Protein 2R1J (pdb70)

Secondary structure (DSSP, 8-state):
---HHHHHHHHHHHHT--HHHHHHHHTS-HHHHHHHHTTSS--BHHHHHHHHHHTTS-HHHHHH--/---HHHHHHHHHHHHT--HHHHHHHHTS-HHHHHHHHTTSS--BHHHHHHHHHHTTS-HHHHHH--

Solvent-accessible surface area: 7713 Å² total; per-residue (Å²): 182,99,99,15,1,86,11,0,90,57,57,21,124,165,55,180,49,176,43,40,32,0,0,176,111,13,63,34,63,69,80,17,0,24,47,13,9,121,53,102,64,107,3,75,2,106,29,0,9,30,0,3,118,10,0,122,33,52,16,58,66,0,26,154,19,192,181,102,97,14,2,92,12,0,90,55,66,17,121,159,55,182,46,191,43,62,40,0,0,177,110,13,66,34,64,70,79,18,0,22,51,13,9,128,51,108,63,106,2,74,2,88,30,0,8,30,0,3,124,10,1,131,32,52,20,36,60,0,36,140,11,146

Nearest PDB structures (foldseek):
  3jxc-assembly1_L  TM=1.014E+00  e=2.465E-10  Lederbergvirus P22
  1adr-assembly1_A  TM=9.366E-01  e=6.833E-08  Lederbergvirus P22
  1y7y-assembly1_A  TM=9.148E-01  e=1.573E-03  Aeromonas hydrophila
  6jq1-assembly1_A  TM=8.713E-01  e=2.220E-03  Deinococcus geothermalis DSM 11300
  6rnz-assembly2_B  TM=8.745E-01  e=2.351E-03  Deinococcus deserti

Radius of gyration: 15.41 Å; Cα contacts (8 Å, |Δi|>4): 183; chains: 2; bounding box: 34×47×27 Å

Sequence (132 aa):
TQLMGERIRARRKKLKIRQAALGKMVGVSNVAISQWERSETEPNGENLLALSKALQCSPDYLLKGDTQLMGERIRARRKKLKIRQAALGKMVGVSNVAISQWERSETEPNGENLLALSKALQCSPDYLLKGD

B-factor: mean 31.05, std 11.1, range [13.57, 69.58]

Foldseek 3Di:
DDALLCVLVVLCVVVPDQLQVLCVQQVHHSVVNVCCNVVVDNDDDSSLCSSCVSSVHDSCCSHPND/DDALLCVLVVLVVVVPDQLQVLCVQQVHHSVVNVCSNVVVDPDDDSSLCSSCVSSVHDSVCSHPND

Structure (mmCIF, N/CA/C/O backbone):
data_2R1J
#
_entry.id   2R1J
#
_cell.length_a   64.105
_cell.length_b   64.105
_cell.length_c   101.685
_cell.angle_alpha   90.000
_cell.angle_beta   90.000
_cell.angle_gamma   90.000
#
_symmetry.space_group_name_H-M   'P 43'
#
loop_
_entity.id
_entity.type
_entity.pdbx_description
1 polymer "5'-D(*DCP*DAP*DTP*DTP*DTP*DAP*DAP*DGP*DAP*DTP*DAP*DTP*DCP*DTP*DTP*DAP*DAP*DAP*DTP*DA)-3'"
2 polymer "5'-D(*DTP*DAP*DTP*DTP*DTP*DAP*DAP*DGP*DAP*DTP*DAP*DTP*DCP*DTP*DTP*DAP*DAP*DAP*DTP*DG)-3'"
3 polymer 'Repressor protein C2'
4 water water
#
loop_
_atom_site.group_PDB
_atom_site.id
_atom_site.type_symbol
_atom_site.label_atom_id
_atom_site.label_alt_id
_atom_site.label_comp_id
_atom_site.label_asym_id
_atom_site.label_entity_id
_atom_site.label_seq_id
_atom_site.pdbx_PDB_ins_code
_atom_site.Cartn_x
_atom_site.Cartn_y
_atom_site.Cartn_z
_atom_site.occupancy
_atom_site.B_iso_or_equiv
_atom_site.auth_seq_id
_atom_site.auth_comp_id
_atom_site.auth_asym_id
_atom_site.auth_atom_id
_atom_site.pdbx_PDB_model_num
ATOM 815 N N . THR C 3 3 ? -6.063 22.771 50.965 0.50 46.93 3 THR L N 1
ATOM 816 C CA . THR C 3 3 ? -5.932 22.789 52.451 0.50 46.55 3 THR L CA 1
ATOM 817 C C . THR C 3 3 ? -4.666 23.550 52.825 0.50 45.65 3 THR L C 1
ATOM 818 O O . THR C 3 3 ? -3.849 23.865 51.962 0.50 45.61 3 THR L O 1
ATOM 822 N N . GLN C 3 4 ? -4.509 23.840 54.111 1.00 44.66 4 GLN L N 1
ATOM 823 C CA . GLN C 3 4 ? -3.335 24.562 54.593 1.00 42.99 4 GLN L CA 1
ATOM 824 C C . GLN C 3 4 ? -2.077 23.680 54.562 1.00 41.02 4 GLN L C 1
ATOM 825 O O . GLN C 3 4 ? -2.081 22.566 55.075 1.00 40.54 4 GLN L O 1
ATOM 831 N N . LEU C 3 5 ? -1.010 24.201 53.964 1.00 38.60 5 LEU L N 1
ATOM 832 C CA . LEU C 3 5 ? 0.272 23.490 53.847 1.00 36.07 5 LEU L CA 1
ATOM 833 C C . LEU C 3 5 ? 1.135 23.622 55.095 1.00 34.58 5 LEU L C 1
ATOM 834 O O . LEU C 3 5 ? 1.000 24.591 55.849 1.00 33.73 5 LEU L O 1
ATOM 839 N N . MET C 3 6 ? 2.041 22.668 55.315 1.00 31.15 6 MET L N 1
ATOM 840 C CA . MET C 3 6 ? 2.917 22.741 56.482 1.00 30.46 6 MET L CA 1
ATOM 841 C C . MET C 3 6 ? 3.702 24.051 56.466 1.00 29.58 6 MET L C 1
ATOM 842 O O . MET C 3 6 ? 3.868 24.683 57.505 1.00 29.76 6 MET L O 1
ATOM 847 N N . GLY C 3 7 ? 4.181 24.452 55.290 1.00 28.39 7 GLY L N 1
ATOM 848 C CA . GLY C 3 7 ? 4.969 25.670 55.167 1.00 28.79 7 GLY L CA 1
ATOM 849 C C . GLY C 3 7 ? 4.271 26.897 55.732 1.00 30.79 7 GLY L C 1
ATOM 850 O O . GLY C 3 7 ? 4.918 27.798 56.279 1.00 28.31 7 GLY L O 1
ATOM 851 N N . GLU C 3 8 ? 2.946 26.922 55.594 1.00 31.40 8 GLU L N 1
ATOM 852 C CA . GLU C 3 8 ? 2.148 28.039 56.089 1.00 32.91 8 GLU L CA 1
ATOM 853 C C . GLU C 3 8 ? 2.124 28.030 57.608 1.00 31.79 8 GLU L C 1
ATOM 854 O O . GLU C 3 8 ? 2.171 29.093 58.243 1.00 32.56 8 GLU L O 1
ATOM 860 N N . ARG C 3 9 ? 2.051 26.840 58.198 1.00 30.63 9 ARG L N 1
ATOM 861 C CA . ARG C 3 9 ? 2.052 26.719 59.646 1.00 30.56 9 ARG L CA 1
ATOM 862 C C . ARG C 3 9 ? 3.418 27.087 60.209 1.00 31.42 9 ARG L C 1
ATOM 863 O O . ARG C 3 9 ? 3.530 27.615 61.317 1.00 32.20 9 ARG L O 1
ATOM 871 N N . ILE C 3 10 ? 4.461 26.809 59.437 1.00 29.59 10 ILE L N 1
ATOM 872 C CA . ILE C 3 10 ? 5.810 27.139 59.860 1.00 28.68 10 ILE L CA 1
ATOM 873 C C . ILE C 3 10 ? 5.987 28.655 59.894 1.00 29.38 10 ILE L C 1
ATOM 874 O O . ILE C 3 10 ? 6.464 29.201 60.901 1.00 29.55 10 ILE L O 1
ATOM 879 N N . ARG C 3 11 ? 5.593 29.330 58.816 1.00 28.08 11 ARG L N 1
ATOM 880 C CA . ARG C 3 11 ? 5.758 30.778 58.753 1.00 30.03 11 ARG L CA 1
ATOM 881 C C . ARG C 3 11 ? 4.909 31.454 59.815 1.00 31.47 11 ARG L C 1
ATOM 882 O O . ARG C 3 11 ? 5.407 32.310 60.533 1.00 30.97 11 ARG L O 1
ATOM 890 N N . ALA C 3 12 ? 3.644 31.064 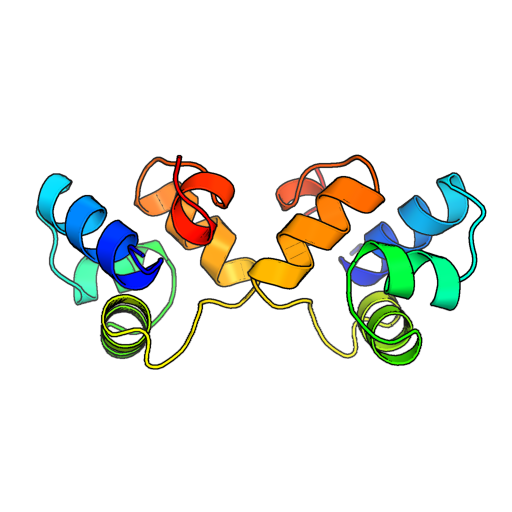59.943 1.00 31.87 12 ALA L N 1
ATOM 891 C CA . ALA C 3 12 ? 2.807 31.712 60.952 1.00 33.38 12 ALA L CA 1
ATOM 892 C C . ALA C 3 12 ? 3.403 31.563 62.346 1.00 34.10 12 ALA L C 1
ATOM 893 O O . ALA C 3 12 ? 3.405 32.505 63.144 1.00 33.66 12 ALA L O 1
ATOM 895 N N . ARG C 3 13 ? 3.929 30.382 62.642 1.00 34.21 13 ARG L N 1
ATOM 896 C CA . ARG C 3 13 ? 4.513 30.124 63.947 1.00 35.75 13 ARG L CA 1
ATOM 897 C C . ARG C 3 13 ? 5.765 30.970 64.169 1.00 34.83 13 ARG L C 1
ATOM 898 O O . ARG C 3 13 ? 6.012 31.463 65.279 1.00 34.30 13 ARG L O 1
ATOM 906 N N . ARG C 3 14 ? 6.560 31.147 63.115 1.00 32.91 14 ARG L N 1
ATOM 907 C CA . ARG C 3 14 ? 7.769 31.954 63.206 1.00 33.31 14 ARG L CA 1
ATOM 908 C C . ARG C 3 14 ? 7.394 33.426 63.467 1.00 33.65 14 ARG L C 1
ATOM 909 O O . ARG C 3 14 ? 8.015 34.081 64.304 1.00 33.14 14 ARG L O 1
ATOM 917 N N . LYS C 3 15 ? 6.401 33.931 62.735 1.00 33.13 15 LYS L N 1
ATOM 918 C CA . LYS C 3 15 ? 5.929 35.312 62.895 1.00 35.47 15 LYS L CA 1
ATOM 919 C C . LYS C 3 15 ? 5.507 35.545 64.350 1.00 36.47 15 LYS L C 1
ATOM 920 O O . LYS C 3 15 ? 5.743 36.611 64.905 1.00 35.16 15 LYS L O 1
ATOM 926 N N . LYS C 3 16 ? 4.879 34.547 64.955 1.00 37.43 16 LYS L N 1
ATOM 927 C CA . LYS C 3 16 ? 4.435 34.645 66.345 1.00 39.67 16 LYS L CA 1
ATOM 928 C C . LYS C 3 16 ? 5.617 34.865 67.295 1.00 40.57 16 LYS L C 1
ATOM 929 O O . LYS C 3 16 ? 5.534 35.672 68.231 1.00 39.19 16 LYS L O 1
ATOM 935 N N . LEU C 3 17 ? 6.717 34.151 67.058 1.00 40.49 17 LEU L N 1
ATOM 936 C CA . LEU C 3 17 ? 7.918 34.271 67.887 1.00 40.56 17 LEU L CA 1
ATOM 937 C C . LEU C 3 17 ? 8.716 35.532 67.577 1.00 39.23 17 LEU L C 1
ATOM 938 O O . LEU C 3 17 ? 9.671 35.864 68.286 1.00 39.85 17 LEU L O 1
ATOM 943 N N . LYS C 3 18 ? 8.319 36.231 66.519 1.00 38.00 18 LYS L N 1
ATOM 944 C CA . LYS C 3 18 ? 8.990 37.449 66.083 1.00 36.62 18 LYS L CA 1
ATOM 945 C C . LYS C 3 18 ? 10.477 37.269 65.863 1.00 37.34 18 LYS L C 1
ATOM 946 O O . LYS C 3 18 ? 11.299 37.902 66.523 1.00 38.51 18 LYS L O 1
ATOM 952 N N . ILE C 3 19 ? 10.833 36.399 64.929 1.00 37.06 19 ILE L N 1
ATOM 953 C CA . ILE C 3 19 ? 12.244 36.197 64.625 1.00 36.45 19 ILE L CA 1
ATOM 954 C C . ILE C 3 19 ? 12.401 36.063 63.118 1.00 35.15 19 ILE L C 1
ATOM 955 O O . ILE C 3 19 ? 11.471 35.647 62.429 1.00 35.62 19 ILE L O 1
ATOM 960 N N . ARG C 3 20 ? 13.567 36.449 62.611 1.00 34.71 20 ARG L N 1
ATOM 961 C CA . ARG C 3 20 ? 13.834 36.394 61.179 1.00 33.11 20 ARG L CA 1
ATOM 962 C C . ARG C 3 20 ? 14.091 34.931 60.775 1.00 31.00 20 ARG L C 1
ATOM 963 O O . ARG C 3 20 ? 14.268 34.069 61.638 1.00 30.08 20 ARG L O 1
ATOM 971 N N . GLN C 3 21 ? 14.080 34.659 59.473 1.00 29.93 21 GLN L N 1
ATOM 972 C CA . GLN C 3 21 ? 14.322 33.294 58.992 1.00 28.74 21 GLN L CA 1
ATOM 973 C C . GLN C 3 21 ? 15.719 32.847 59.397 1.00 28.62 21 GLN L C 1
ATOM 974 O O . GLN C 3 21 ? 15.933 31.688 59.789 1.00 27.47 21 GLN L O 1
ATOM 980 N N . ALA C 3 22 ? 16.673 33.763 59.293 1.00 28.17 22 ALA L N 1
ATOM 981 C CA . ALA C 3 22 ? 18.044 33.450 59.664 1.00 28.40 22 ALA L CA 1
ATOM 982 C C . ALA C 3 22 ? 18.138 33.066 61.141 1.00 29.42 22 ALA L C 1
ATOM 983 O O . ALA C 3 22 ? 18.929 32.186 61.519 1.00 29.45 22 ALA L O 1
ATOM 985 N N . ALA C 3 23 ? 17.340 33.710 61.990 1.00 27.98 23 ALA L N 1
ATOM 986 C CA . ALA C 3 23 ? 17.385 33.398 63.412 1.00 28.21 23 ALA L CA 1
ATOM 987 C C . ALA C 3 23 ? 16.798 32.018 63.675 1.00 28.03 23 ALA L C 1
ATOM 988 O O . ALA C 3 23 ? 17.310 31.269 64.510 1.00 28.50 23 ALA L O 1
ATOM 990 N N . LEU C 3 24 ? 15.714 31.683 62.985 1.00 26.80 24 LEU L N 1
ATOM 991 C CA . LEU C 3 24 ? 15.127 30.353 63.170 1.00 27.61 24 LEU L CA 1
ATOM 992 C C . LEU C 3 24 ? 16.131 29.306 62.639 1.00 27.13 24 LEU L C 1
ATOM 993 O O . LEU C 3 24 ? 16.336 28.260 63.254 1.00 27.01 24 LEU L O 1
ATOM 998 N N . GLY C 3 25 ? 16.760 29.606 61.509 1.00 27.68 25 GLY L N 1
ATOM 999 C CA . GLY C 3 25 ? 17.739 28.679 60.949 1.00 28.58 25 GLY L CA 1
ATOM 1000 C C . GLY C 3 25 ? 18.848 28.368 61.947 1.00 28.29 25 GLY L C 1
ATOM 1001 O O . GLY C 3 25 ? 19.253 27.207 62.122 1.00 27.72 25 GLY L O 1
ATOM 1002 N N . LYS C 3 26 ? 19.330 29.402 62.633 1.00 28.89 26 LYS L N 1
ATOM 1003 C CA . LYS C 3 26 ? 20.388 29.221 63.622 1.00 30.73 26 LYS L CA 1
ATOM 1004 C C . LYS C 3 26 ? 19.923 28.302 64.747 1.00 30.49 26 LYS L C 1
ATOM 1005 O O . LYS C 3 26 ? 20.679 27.458 65.237 1.00 31.28 26 LYS L O 1
ATOM 1011 N N . MET C 3 27 ? 18.672 28.468 65.161 1.00 29.61 27 MET L N 1
ATOM 1012 C CA . MET C 3 27 ? 18.090 27.649 66.214 1.00 31.05 27 MET L CA 1
ATOM 1013 C C . MET C 3 27 ? 17.958 26.172 65.809 1.00 30.47 27 MET L C 1
ATOM 1014 O O . MET C 3 27 ? 18.171 25.276 66.625 1.00 32.37 27 MET L O 1
ATOM 1019 N N . VAL C 3 28 ? 17.593 25.938 64.548 1.00 29.77 28 VAL L N 1
ATOM 1020 C CA . VAL C 3 28 ? 17.397 24.581 64.000 1.00 27.95 28 VAL L CA 1
ATOM 1021 C C . VAL C 3 28 ? 18.686 23.932 63.505 1.00 28.42 28 VAL L C 1
ATOM 1022 O O . VAL C 3 28 ? 18.825 22.706 63.557 1.00 29.11 28 VAL L O 1
ATOM 1026 N N . GLY C 3 29 ? 19.616 24.741 63.027 1.00 27.19 29 GLY L N 1
ATOM 1027 C CA . GLY C 3 29 ? 20.863 24.204 62.513 1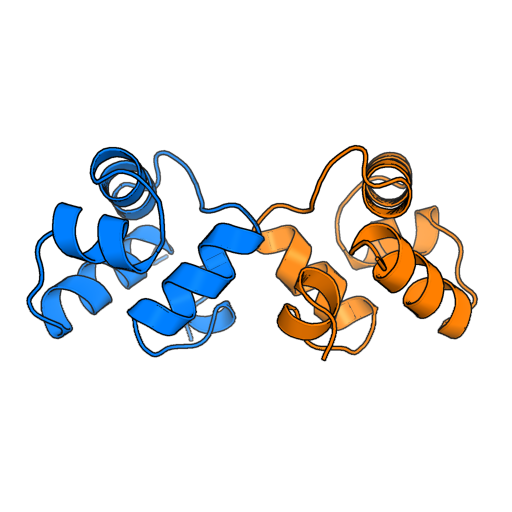.00 27.10 29 GLY L CA 1
ATOM 1028 C C . GLY C 3 29 ? 20.887 24.116 60.994 1.00 27.08 29 GLY L C 1
ATOM 1029 O O . GLY C 3 29 ? 21.547 23.240 60.430 1.00 28.38 29 GLY L O 1
ATOM 1030 N N . VAL C 3 30 ? 20.146 25.005 60.331 1.00 25.19 30 VAL L N 1
ATOM 1031 C CA . VAL C 3 30 ? 20.123 25.059 58.872 1.00 23.68 30 VAL L CA 1
ATOM 1032 C C . VAL C 3 30 ? 20.247 26.503 58.441 1.00 24.55 30 VAL L C 1
ATOM 1033 O O . VAL C 3 30 ? 20.221 27.403 59.276 1.00 26.03 30 VAL L O 1
ATOM 1037 N N . SER C 3 31 ? 20.371 26.716 57.138 1.00 22.65 31 SER L N 1
ATOM 1038 C CA . SER C 3 31 ? 20.492 28.061 56.601 1.00 23.61 31 SER L CA 1
ATOM 1039 C C . SER C 3 31 ? 19.146 28.763 56.562 1.00 24.49 31 SER L C 1
ATOM 1040 O O . SER C 3 31 ? 18.090 28.149 56.670 1.00 24.33 31 SER L O 1
ATOM 1043 N N . ASN C 3 32 ? 19.196 30.082 56.396 1.00 25.04 32 ASN L N 1
ATOM 1044 C CA . ASN C 3 32 ? 17.970 30.841 56.294 1.00 26.11 32 ASN L CA 1
ATOM 1045 C C . ASN C 3 32 ? 17.268 30.405 55.003 1.00 25.29 32 ASN L C 1
ATOM 1046 O O . ASN C 3 32 ? 16.044 30.405 54.918 1.00 25.56 32 ASN L O 1
ATOM 1051 N N . VAL C 3 33 ? 18.038 30.036 53.982 1.00 24.73 33 VAL L N 1
ATOM 1052 C CA . VAL C 3 33 ? 17.422 29.596 52.734 1.00 24.46 33 VAL L CA 1
ATOM 1053 C C . VAL C 3 33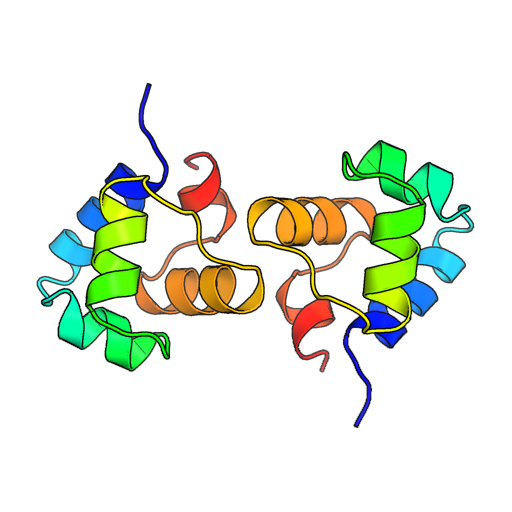 ? 16.570 28.315 52.962 1.00 23.40 33 VAL L C 1
ATOM 1054 O O . VAL C 3 33 ? 15.476 28.174 52.405 1.00 22.93 33 VAL L O 1
ATOM 1058 N N . ALA C 3 34 ? 17.054 27.381 53.777 1.00 24.17 34 ALA L N 1
ATOM 1059 C CA . ALA C 3 34 ? 16.279 26.186 54.047 1.00 22.61 34 ALA L CA 1
ATOM 1060 C C . ALA C 3 34 ? 14.944 26.572 54.694 1.00 22.01 34 ALA L C 1
ATOM 1061 O O . ALA C 3 34 ? 13.893 26.021 54.382 1.00 21.62 34 ALA L O 1
ATOM 1063 N N . ILE C 3 35 ? 14.976 27.537 55.614 1.00 22.83 35 ILE L N 1
ATOM 1064 C CA . ILE C 3 35 ? 13.725 27.952 56.253 1.00 23.27 35 ILE L CA 1
ATOM 1065 C C . ILE C 3 35 ? 12.781 28.500 55.176 1.00 22.82 35 ILE L C 1
ATOM 1066 O O . ILE C 3 35 ? 11.579 28.182 55.167 1.00 23.62 35 ILE L O 1
ATOM 1071 N N . SER C 3 36 ? 13.319 29.317 54.279 1.00 23.81 36 SER L N 1
ATOM 1072 C CA . SER C 3 36 ? 12.540 29.897 53.183 1.00 24.37 36 SER L CA 1
ATOM 1073 C C . SER C 3 36 ? 11.929 28.823 52.304 1.00 24.80 36 SER L C 1
ATOM 1074 O O . SER C 3 36 ? 10.772 28.908 51.896 1.00 23.59 36 SER L O 1
ATOM 1077 N N . GLN C 3 37 ? 12.701 27.766 52.049 1.00 24.17 37 GLN L N 1
ATOM 1078 C CA . GLN C 3 37 ? 12.204 26.683 51.219 1.00 24.38 37 GLN L CA 1
ATOM 1079 C C . GLN C 3 37 ? 11.069 25.923 51.914 1.00 23.48 37 GLN L C 1
ATOM 1080 O O . GLN C 3 37 ? 10.097 25.568 51.268 1.00 25.69 37 GLN L O 1
ATOM 1086 N N . TRP C 3 38 ? 11.186 25.670 53.215 1.00 23.12 38 TRP L N 1
ATOM 1087 C CA . TRP C 3 38 ? 10.132 24.978 53.936 1.00 22.23 38 TRP L CA 1
ATOM 1088 C C . TRP C 3 38 ? 8.866 25.833 53.977 1.00 23.69 38 TRP L C 1
ATOM 1089 O O . TRP C 3 38 ? 7.758 25.321 53.788 1.00 25.66 38 TRP L O 1
ATOM 1100 N N . GLU C 3 39 ? 9.032 27.133 54.211 1.00 25.47 39 GLU L N 1
ATOM 1101 C CA . GLU C 3 39 ? 7.843 27.998 54.323 1.00 24.55 39 GLU L CA 1
ATOM 1102 C C . GLU C 3 39 ? 7.061 28.114 53.029 1.00 25.26 39 GLU L C 1
ATOM 1103 O O . GLU C 3 39 ? 5.831 28.217 53.061 1.00 26.36 39 GLU L O 1
ATOM 1109 N N . ARG C 3 40 ? 7.765 28.093 51.905 1.00 24.56 40 ARG L N 1
ATOM 1110 C CA . ARG C 3 40 ? 7.140 28.203 50.596 1.00 24.77 40 ARG L CA 1
ATOM 1111 C C . ARG C 3 40 ? 6.782 26.834 50.011 1.00 25.85 40 ARG L C 1
ATOM 1112 O O . ARG C 3 40 ? 6.327 26.723 48.869 1.00 25.44 40 ARG L O 1
ATOM 1120 N N . SER C 3 41 ? 6.987 25.801 50.808 1.00 26.47 41 SER L N 1
ATOM 1121 C CA . SER C 3 41 ? 6.678 24.437 50.376 1.00 27.91 41 SER L CA 1
ATOM 1122 C C . SER C 3 41 ? 7.524 23.963 49.175 1.00 28.36 41 SER L C 1
ATOM 1123 O O . SER C 3 41 ? 7.098 23.079 48.410 1.00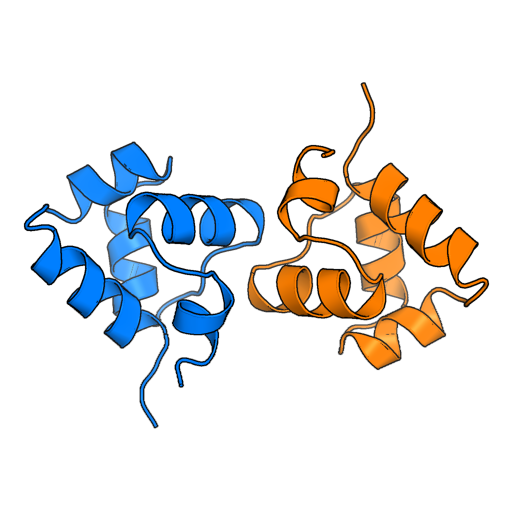 30.04 41 SER L O 1
ATOM 1126 N N . GLU C 3 42 ? 8.714 24.536 49.027 1.00 27.11 42 GLU L N 1
ATOM 1127 C CA . GLU C 3 42 ? 9.664 24.162 47.954 1.00 27.22 42 GLU L CA 1
ATOM 1128 C C . GLU C 3 42 ? 10.254 22.775 48.325 1.00 27.00 42 GLU L C 1
ATOM 1129 O O . GLU C 3 42 ? 10.613 21.977 47.449 1.00 28.05 42 GLU L O 1
ATOM 1135 N N . THR C 3 43 ? 10.358 22.522 49.626 1.00 24.26 43 THR L N 1
ATOM 1136 C CA . THR C 3 43 ? 10.842 21.250 50.175 1.00 23.26 43 THR L CA 1
ATOM 1137 C C . THR C 3 43 ? 10.200 21.091 51.555 1.00 24.03 43 THR L C 1
ATOM 1138 O O . THR C 3 43 ? 9.496 21.993 52.025 1.00 25.40 43 THR L O 1
ATOM 1142 N N . GLU C 3 44 ? 10.414 19.942 52.185 1.00 21.59 44 GLU L N 1
ATOM 1143 C CA . GLU C 3 44 ? 9.926 19.669 53.540 1.00 22.43 44 GLU L CA 1
ATOM 1144 C C . GLU C 3 44 ? 11.153 19.280 54.364 1.00 22.89 44 GLU L C 1
ATOM 1145 O O . GLU C 3 44 ? 12.120 18.708 53.839 1.00 21.08 44 GLU L O 1
ATOM 1151 N N . PRO C 3 45 ? 11.142 19.590 55.665 1.00 21.01 45 PRO L N 1
ATOM 1152 C CA . PRO C 3 45 ? 12.295 19.245 56.491 1.00 20.12 45 PRO L CA 1
ATOM 1153 C C . PRO C 3 45 ? 12.492 17.737 56.637 1.00 19.59 45 PRO L C 1
ATOM 1154 O O . PRO C 3 45 ? 11.516 16.981 56.690 1.00 21.07 45 PRO L O 1
ATOM 1158 N N . ASN C 3 46 ? 13.756 17.336 56.728 1.00 17.13 46 ASN L N 1
ATOM 1159 C CA . ASN C 3 46 ? 14.050 15.924 56.900 1.00 16.71 46 ASN L CA 1
ATOM 1160 C C . ASN C 3 46 ? 13.750 15.539 58.364 1.00 17.76 46 ASN L C 1
ATOM 1161 O O . ASN C 3 46 ? 13.272 16.358 59.142 1.00 21.37 46 ASN L O 1
ATOM 1166 N N . GLY C 3 47 ? 14.017 14.296 58.741 1.00 17.73 47 GLY L N 1
ATOM 1167 C CA . GLY C 3 47 ? 13.668 13.849 60.082 1.00 21.00 47 GLY L CA 1
ATOM 1168 C C . GLY C 3 47 ? 14.260 14.637 61.231 1.00 22.12 47 GLY L C 1
ATOM 1169 O O . GLY C 3 47 ? 13.551 15.119 62.122 1.00 22.57 47 GLY L O 1
ATOM 1170 N N . GLU C 3 48 ? 15.576 14.753 61.224 1.00 21.66 48 GLU L N 1
ATOM 1171 C CA . GLU C 3 48 ? 16.253 15.472 62.299 1.00 23.78 48 GLU L CA 1
ATOM 1172 C C . GLU C 3 48 ? 15.826 16.935 62.310 1.00 22.91 48 GLU L C 1
ATOM 1173 O O . GLU C 3 48 ? 15.581 17.532 63.376 1.00 23.48 48 GLU L O 1
ATOM 1179 N N . ASN C 3 49 ? 15.718 17.513 61.121 1.00 20.46 49 ASN L N 1
ATOM 1180 C CA . ASN C 3 49 ? 15.374 18.916 61.039 1.00 19.34 49 ASN L CA 1
ATOM 1181 C C . ASN C 3 49 ? 13.924 19.195 61.447 1.00 21.64 49 ASN L C 1
ATOM 1182 O O . ASN C 3 49 ? 13.650 20.243 62.056 1.00 21.54 49 ASN L O 1
ATOM 1187 N N . LEU C 3 50 ? 12.993 18.300 61.125 1.00 21.54 50 LEU L N 1
ATOM 1188 C CA . LEU C 3 50 ? 11.617 18.536 61.530 1.00 23.93 50 LEU L CA 1
ATOM 1189 C C . LEU C 3 50 ? 11.536 18.533 63.056 1.00 24.66 50 LEU L C 1
ATOM 1190 O O . LEU C 3 50 ? 10.848 19.375 63.647 1.00 25.90 50 LEU L O 1
ATOM 1195 N N . LEU C 3 51 ? 12.221 17.603 63.702 1.00 24.66 51 LEU L N 1
ATOM 1196 C CA . LEU C 3 51 ? 12.164 17.570 65.161 1.00 27.00 51 LEU L CA 1
ATOM 1197 C C . LEU C 3 51 ? 12.778 18.841 65.753 1.00 27.58 51 LEU L C 1
ATOM 1198 O O . LEU C 3 51 ? 12.196 19.453 66.659 1.00 27.92 51 LEU L O 1
ATOM 1203 N N . ALA C 3 52 ? 13.924 19.276 65.234 1.00 26.47 52 ALA L N 1
ATOM 1204 C CA . ALA C 3 52 ? 14.547 20.495 65.761 1.00 26.29 52 ALA L CA 1
ATOM 1205 C C . ALA C 3 52 ? 13.677 21.725 65.513 1.00 26.31 52 ALA L C 1
ATOM 1206 O O . ALA C 3 52 ? 13.635 22.651 66.337 1.00 27.04 52 ALA L O 1
ATOM 1208 N N . LEU C 3 53 ? 12.988 21.735 64.376 1.00 25.16 53 LEU L N 1
ATOM 1209 C CA . LEU C 3 53 ? 12.111 22.827 64.008 1.00 26.10 53 LEU L CA 1
ATOM 1210 C C . LEU C 3 53 ? 10.910 22.887 64.973 1.00 27.51 53 LEU L C 1
ATOM 1211 O O . LEU C 3 53 ? 10.529 23.969 65.446 1.00 27.63 53 LEU L O 1
ATOM 1216 N N . SER C 3 54 ? 10.335 21.732 65.273 1.00 27.96 54 SER L N 1
ATOM 1217 C CA . SER C 3 54 ? 9.186 21.679 66.174 1.00 30.13 54 SER L CA 1
ATOM 1218 C C . SER C 3 54 ? 9.585 22.239 67.549 1.00 30.95 54 SER L C 1
ATOM 1219 O O . SER C 3 54 ? 8.799 22.940 68.185 1.00 33.47 54 SER L O 1
ATOM 1222 N N . LYS C 3 55 ? 10.793 21.937 68.006 1.00 31.28 55 LYS L N 1
ATOM 1223 C CA . LYS C 3 55 ? 11.237 22.454 69.304 1.00 31.68 55 LYS L CA 1
ATOM 1224 C C . LYS C 3 55 ? 11.430 23.974 69.235 1.00 31.91 55 LYS L C 1
ATOM 1225 O O . LYS C 3 55 ? 10.955 24.709 70.112 1.00 32.29 55 LYS L O 1
ATOM 1231 N N . ALA C 3 56 ? 12.100 24.454 68.196 1.00 30.03 56 ALA L N 1
ATOM 1232 C CA . ALA C 3 56 ? 12.319 25.897 68.040 1.00 30.55 56 ALA L CA 1
ATOM 1233 C C . ALA C 3 56 ? 11.011 26.678 67.960 1.00 31.47 56 ALA L C 1
ATOM 1234 O O . ALA C 3 56 ? 10.924 27.802 68.468 1.00 31.78 56 ALA L O 1
ATOM 1236 N N . LEU C 3 57 ? 9.991 26.092 67.338 1.00 30.93 57 LEU L N 1
ATOM 1237 C CA . LEU C 3 57 ? 8.698 26.762 67.195 1.00 32.12 57 LEU L CA 1
ATOM 1238 C C . LEU C 3 57 ? 7.730 26.437 68.327 1.00 33.24 57 LEU L C 1
ATOM 1239 O O . LEU C 3 57 ? 6.589 26.860 68.296 1.00 34.63 57 LEU L O 1
ATOM 1244 N N . GLN C 3 58 ? 8.184 25.652 69.293 1.00 34.58 58 GLN L N 1
ATOM 1245 C CA . GLN C 3 58 ? 7.377 25.293 70.461 1.00 37.01 58 GLN L CA 1
ATOM 1246 C C . GLN C 3 58 ? 6.074 24.563 70.146 1.00 37.95 58 GLN L C 1
ATOM 1247 O O . GLN C 3 58 ? 5.024 24.868 70.708 1.00 38.28 58 GLN L O 1
ATOM 1253 N N . CYS C 3 59 ? 6.134 23.581 69.256 1.00 37.15 59 CYS L N 1
ATOM 1254 C CA . CYS C 3 59 ? 4.939 22.837 68.917 1.00 36.53 59 CYS L CA 1
ATOM 1255 C C . CYS C 3 59 ? 5.317 21.404 68.573 1.00 36.67 59 CYS L C 1
ATOM 1256 O O . CYS C 3 59 ? 6.490 21.043 68.603 1.00 37.89 59 CYS L O 1
ATOM 1259 N N . SER C 3 60 ? 4.336 20.577 68.243 1.00 35.51 60 SER L N 1
ATOM 1260 C CA . SER C 3 60 ? 4.658 19.196 67.911 1.00 34.24 60 SER L CA 1
ATOM 1261 C C . SER C 3 60 ? 4.921 19.046 66.412 1.00 32.63 60 SER L C 1
ATOM 1262 O O . SER C 3 60 ? 4.463 19.852 65.602 1.00 31.81 60 SER L O 1
ATOM 1265 N N . PRO C 3 61 ? 5.685 18.014 66.033 1.00 32.14 61 PRO L N 1
ATOM 1266 C CA . PRO C 3 61 ? 5.982 17.773 64.612 1.00 31.92 61 PRO L CA 1
ATOM 1267 C C . PRO C 3 61 ? 4.658 17.480 63.885 1.00 31.72 61 PRO L C 1
ATOM 1268 O O . PRO C 3 61 ? 4.473 17.829 62.726 1.00 31.42 61 PRO L O 1
ATOM 1272 N N . ASP C 3 62 ? 3.757 16.794 64.583 1.00 32.66 62 ASP L N 1
ATOM 1273 C CA . ASP C 3 62 ? 2.452 16.447 64.036 1.00 34.22 62 ASP L CA 1
ATOM 1274 C C . ASP C 3 62 ? 1.660 17.692 63.659 1.00 34.30 62 ASP L C 1
ATOM 1275 O O . ASP C 3 62 ? 0.992 17.718 62.630 1.00 34.33 62 ASP L O 1
ATOM 1280 N N . TYR C 3 63 ? 1.721 18.726 64.498 1.00 33.53 63 TYR L N 1
ATOM 1281 C CA . TYR C 3 63 ? 0.999 19.945 64.172 1.00 32.67 63 TYR L CA 1
ATOM 1282 C C . TYR C 3 63 ? 1.541 20.550 62.885 1.00 31.87 63 TYR L C 1
ATOM 1283 O O . TYR C 3 63 ? 0.781 20.958 62.016 1.00 31.58 63 TYR L O 1
ATOM 1292 N N . LEU C 3 64 ? 2.864 20.628 62.756 1.00 30.47 64 LEU L N 1
ATOM 1293 C CA . LEU C 3 64 ? 3.436 21.185 61.538 1.00 30.04 64 LEU L CA 1
ATOM 1294 C C . LEU C 3 64 ? 3.055 20.355 60.317 1.00 29.51 64 LEU L C 1
ATOM 1295 O O . LEU C 3 64 ? 2.626 20.891 59.305 1.00 29.76 64 LEU L O 1
ATOM 1300 N N . LEU C 3 65 ? 3.198 19.043 60.426 1.00 31.32 65 LEU L N 1
ATOM 1301 C CA . LEU C 3 65 ? 2.900 18.153 59.300 1.00 32.55 65 LEU L CA 1
ATOM 1302 C C . LEU C 3 65 ? 1.450 18.108 58.825 1.00 34.56 65 LEU L C 1
ATOM 1303 O O . LEU C 3 65 ? 1.185 18.198 57.626 1.00 34.21 65 LEU L O 1
ATOM 1308 N N . LYS C 3 66 ? 0.514 17.966 59.754 1.00 36.79 66 LYS L N 1
ATOM 1309 C CA . LYS C 3 66 ? -0.888 17.849 59.366 1.00 40.38 66 LYS L CA 1
ATOM 1310 C C . LYS C 3 66 ? -1.833 18.864 60.000 1.00 41.63 66 LYS L C 1
ATOM 1311 O O . LYS C 3 66 ? -2.990 18.984 59.584 1.00 41.75 66 LYS L O 1
ATOM 1317 N N . GLY C 3 67 ? -1.338 19.589 60.997 1.00 42.86 67 GLY L N 1
ATOM 1318 C CA . GLY C 3 67 ? -2.149 20.585 61.673 1.00 44.47 67 GLY L CA 1
ATOM 1319 C C . GLY C 3 67 ? -3.182 20.003 62.614 1.00 45.69 67 GLY L C 1
ATOM 1320 O O . GLY C 3 67 ? -2.903 19.079 63.381 1.00 46.02 67 GLY L O 1
ATOM 1321 N N . ASP C 3 68 ? -4.385 20.560 62.560 0.50 47.01 68 ASP L N 1
ATOM 1322 C CA . ASP C 3 68 ? -5.480 20.106 63.402 0.50 48.01 68 ASP L CA 1
ATOM 1323 C C . ASP C 3 68 ? -6.625 19.608 62.532 0.50 48.31 68 ASP L C 1
ATOM 1324 O O . ASP C 3 68 ? -7.097 18.477 62.779 0.50 48.69 68 ASP L O 1
ATOM 1330 N N . THR D 3 3 ? 27.363 4.396 71.462 0.50 40.79 3 THR R N 1
ATOM 1331 C CA . THR D 3 3 ? 27.649 4.542 70.009 0.50 40.99 3 THR R CA 1
ATOM 1332 C C . THR D 3 3 ? 26.516 3.917 69.200 0.50 39.96 3 THR R C 1
ATOM 1333 O O . THR D 3 3 ? 26.719 3.467 68.070 0.50 40.02 3 THR R O 1
ATOM 1337 N N . GLN D 3 4 ? 25.326 3.887 69.788 1.00 38.88 4 GLN R N 1
ATOM 1338 C CA . GLN D 3 4 ? 24.166 3.298 69.124 1.00 36.82 4 GLN R CA 1
ATOM 1339 C C . GLN D 3 4 ? 23.594 4.213 68.043 1.00 34.00 4 GLN R C 1
ATOM 1340 O O . GLN D 3 4 ? 23.324 5.380 68.292 1.00 34.27 4 GLN R O 1
ATOM 1346 N N . LEU D 3 5 ? 23.394 3.673 66.850 1.00 31.57 5 LEU R N 1
ATOM 1347 C CA . LEU D 3 5 ? 22.842 4.448 65.741 1.00 29.34 5 LEU R CA 1
ATOM 1348 C C . LEU D 3 5 ? 21.314 4.373 65.675 1.00 27.24 5 LEU R C 1
ATOM 1349 O O . LEU D 3 5 ? 20.713 3.428 66.192 1.00 25.82 5 LEU R O 1
ATOM 1354 N N . MET D 3 6 ? 20.679 5.349 65.027 1.00 23.47 6 MET R N 1
ATOM 1355 C CA . MET D 3 6 ? 19.215 5.320 64.930 1.00 23.58 6 MET R CA 1
ATOM 1356 C C . MET D 3 6 ? 18.764 4.023 64.247 1.00 22.50 6 MET R C 1
ATOM 1357 O O . MET D 3 6 ? 17.752 3.437 64.643 1.00 22.12 6 MET R O 1
ATOM 1362 N N . GLY D 3 7 ? 19.502 3.611 63.223 1.00 22.50 7 GLY R N 1
ATOM 1363 C CA . GLY D 3 7 ? 19.201 2.397 62.474 1.00 21.72 7 GLY R CA 1
ATOM 1364 C C . GLY D 3 7 ? 19.085 1.193 63.391 1.00 23.03 7 GLY R C 1
ATOM 1365 O O . GLY D 3 7 ? 18.215 0.346 63.206 1.00 22.51 7 GLY R O 1
ATOM 1366 N N . GLU D 3 8 ? 19.969 1.117 64.384 1.00 23.10 8 GLU R N 1
ATOM 1367 C CA . GLU D 3 8 ? 19.933 -0.006 65.319 1.00 24.01 8 GLU R CA 1
ATOM 1368 C C . GLU D 3 8 ? 18.673 0.031 66.191 1.00 22.16 8 GLU R C 1
ATOM 1369 O O . GLU D 3 8 ? 18.138 -1.031 66.529 1.00 24.32 8 GLU R O 1
ATOM 1375 N N . ARG D 3 9 ? 18.239 1.234 66.585 1.00 22.24 9 ARG R N 1
ATOM 1376 C CA . ARG D 3 9 ? 17.016 1.390 67.379 1.00 22.27 9 ARG R CA 1
ATOM 1377 C C . ARG D 3 9 ? 15.793 1.014 66.520 1.00 23.08 9 ARG R C 1
ATOM 1378 O O . ARG D 3 9 ? 14.853 0.363 67.002 1.00 23.50 9 ARG R O 1
ATOM 1386 N N . ILE D 3 10 ? 15.808 1.390 65.239 1.00 22.17 10 ILE R N 1
ATOM 1387 C CA . ILE D 3 10 ? 14.689 1.064 64.364 1.00 21.45 10 ILE R CA 1
ATOM 1388 C C . ILE D 3 10 ? 14.566 -0.457 64.253 1.00 20.50 10 ILE R C 1
ATOM 1389 O O . ILE D 3 10 ? 13.455 -1.003 64.407 1.00 22.56 10 ILE R O 1
ATOM 1394 N N . ARG D 3 11 ? 15.673 -1.147 63.997 1.00 21.29 11 ARG R N 1
ATOM 1395 C CA . ARG D 3 11 ? 15.609 -2.602 63.876 1.00 20.80 11 ARG R CA 1
ATOM 1396 C C . ARG D 3 11 ? 15.179 -3.272 65.196 1.00 22.18 11 ARG R C 1
ATOM 1397 O O . ARG D 3 11 ? 14.353 -4.194 65.187 1.00 22.93 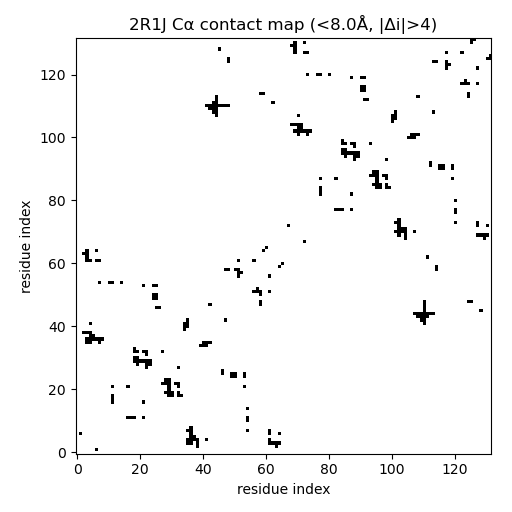11 ARG R O 1
ATOM 1405 N N . ALA D 3 12 ? 15.704 -2.805 66.322 1.00 22.52 12 ALA R N 1
ATOM 1406 C CA . ALA D 3 12 ? 15.324 -3.394 67.604 1.00 23.90 12 ALA R CA 1
ATOM 1407 C C . ALA D 3 12 ? 13.822 -3.254 67.843 1.00 23.38 12 ALA R C 1
ATOM 1408 O O . ALA D 3 12 ? 13.172 -4.202 68.323 1.00 24.86 12 ALA R O 1
ATOM 1410 N N . ARG D 3 13 ? 13.258 -2.097 67.518 1.00 21.92 13 ARG R N 1
ATOM 1411 C CA . ARG D 3 13 ? 11.824 -1.897 67.722 1.00 22.40 13 ARG R CA 1
ATOM 1412 C C . ARG D 3 13 ? 11.025 -2.776 66.752 1.00 23.38 13 ARG R C 1
ATOM 1413 O O . ARG D 3 13 ? 9.972 -3.316 67.114 1.00 23.57 13 ARG R O 1
ATOM 1421 N N . ARG D 3 14 ? 11.502 -2.936 65.524 1.00 21.44 14 ARG R N 1
ATOM 1422 C CA . ARG D 3 14 ? 10.782 -3.817 64.597 1.00 20.41 14 ARG R CA 1
ATOM 1423 C C . ARG D 3 14 ? 10.843 -5.268 65.125 1.00 21.59 14 ARG R C 1
ATOM 1424 O O . ARG D 3 14 ? 9.863 -5.996 65.048 1.00 22.38 14 ARG R O 1
ATOM 1432 N N . LYS D 3 15 ? 12.000 -5.679 65.638 1.00 22.75 15 LYS R N 1
ATOM 1433 C CA . LYS D 3 15 ? 12.169 -7.040 66.156 1.00 22.65 15 LYS R CA 1
ATOM 1434 C C . LYS D 3 15 ? 11.195 -7.258 67.339 1.00 23.60 15 LYS R C 1
ATOM 1435 O O . LYS D 3 15 ? 10.680 -8.368 67.538 1.00 22.16 15 LYS R O 1
ATOM 1441 N N . LYS D 3 16 ? 10.932 -6.2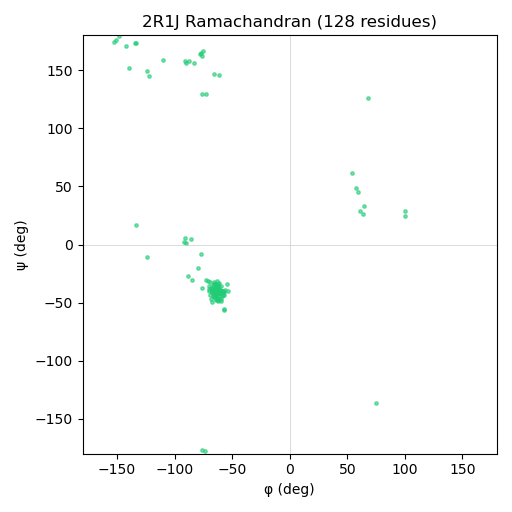00 68.095 1.00 23.82 16 LYS R N 1
ATOM 1442 C CA . LYS D 3 16 ? 10.033 -6.314 69.242 1.00 26.54 16 LYS R CA 1
ATOM 1443 C C . LYS D 3 16 ? 8.628 -6.655 68.744 1.00 26.84 16 LYS R C 1
ATOM 1444 O O . LYS D 3 16 ? 7.876 -7.387 69.407 1.00 26.81 16 LYS R O 1
ATOM 1450 N N . LEU D 3 17 ? 8.277 -6.128 67.574 1.00 26.51 17 LEU R N 1
ATOM 1451 C CA . LEU D 3 17 ? 6.966 -6.368 66.953 1.00 25.61 17 LEU R CA 1
ATOM 1452 C C . LEU D 3 17 ? 6.896 -7.723 66.247 1.00 24.68 17 LEU R C 1
ATOM 1453 O O . LEU D 3 17 ? 5.801 -8.251 65.956 1.00 23.81 17 LEU R O 1
ATOM 1458 N N . LYS D 3 18 ? 8.073 -8.247 65.941 1.00 22.40 18 LYS R N 1
ATOM 1459 C CA . LYS D 3 18 ? 8.253 -9.503 65.252 1.00 22.24 18 LYS R CA 1
ATOM 1460 C C . LYS D 3 18 ? 7.721 -9.506 63.831 1.00 23.84 18 LYS R C 1
ATOM 1461 O O . LYS D 3 18 ? 7.281 -10.538 63.332 1.00 23.31 18 LYS R O 1
ATOM 1467 N N . ILE D 3 19 ? 7.798 -8.348 63.164 1.00 21.10 19 ILE R N 1
ATOM 1468 C CA . ILE D 3 19 ? 7.348 -8.260 61.772 1.00 21.98 19 ILE R CA 1
ATOM 1469 C C . ILE D 3 19 ? 8.507 -8.072 60.780 1.00 21.78 19 ILE R C 1
ATOM 1470 O O . ILE D 3 19 ? 9.602 -7.642 61.161 1.00 20.79 19 ILE R O 1
ATOM 1475 N N . ARG D 3 20 ? 8.260 -8.422 59.521 1.00 22.33 20 ARG R N 1
ATOM 1476 C CA . ARG D 3 20 ? 9.268 -8.312 58.451 1.00 21.80 20 ARG R CA 1
ATOM 1477 C C . ARG D 3 20 ? 9.447 -6.861 57.998 1.00 21.58 20 ARG R C 1
ATOM 1478 O O . ARG D 3 20 ? 8.593 -6.032 58.235 1.00 21.29 20 ARG R O 1
ATOM 1486 N N . GLN D 3 21 ? 10.558 -6.564 57.319 1.00 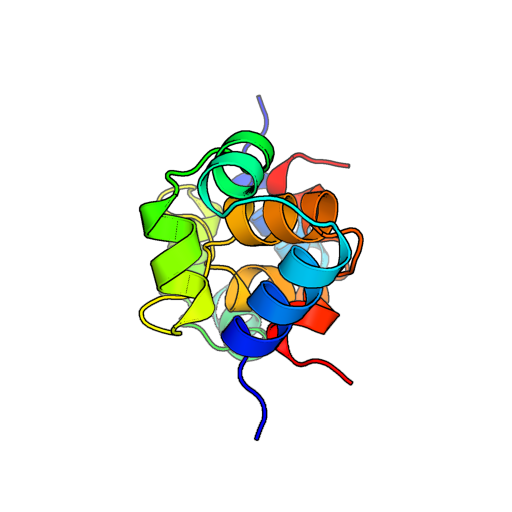19.31 21 GLN R N 1
ATOM 1487 C CA . GLN D 3 21 ? 10.740 -5.211 56.822 1.00 19.07 21 GLN R CA 1
ATOM 1488 C C . GLN D 3 21 ? 9.588 -4.815 55.871 1.00 19.81 21 GLN R C 1
ATOM 1489 O O . GLN D 3 21 ? 9.123 -3.680 55.886 1.00 19.38 21 GLN R O 1
ATOM 1495 N N . ALA D 3 22 ? 9.144 -5.736 55.017 1.00 20.72 22 ALA R N 1
ATOM 1496 C CA . ALA D 3 22 ? 8.073 -5.386 54.086 1.00 21.92 22 ALA R CA 1
ATOM 1497 C C . ALA D 3 22 ? 6.799 -4.994 54.831 1.00 23.15 22 ALA R C 1
ATOM 1498 O O . ALA D 3 22 ? 6.124 -4.030 54.437 1.00 22.33 22 ALA R O 1
ATOM 1500 N N . ALA D 3 23 ? 6.497 -5.704 55.923 1.00 22.03 23 ALA R N 1
ATOM 1501 C CA . ALA D 3 23 ? 5.302 -5.402 56.699 1.00 21.72 23 ALA R CA 1
ATOM 1502 C C . ALA D 3 23 ? 5.424 -4.021 57.331 1.00 21.72 23 ALA R C 1
ATOM 1503 O O . ALA D 3 23 ? 4.475 -3.258 57.353 1.00 23.95 23 ALA R O 1
ATOM 1505 N N . LEU D 3 24 ? 6.599 -3.704 57.868 1.00 19.89 24 LEU R N 1
ATOM 1506 C CA . LEU D 3 24 ? 6.765 -2.394 58.466 1.00 20.70 24 LEU R CA 1
ATOM 1507 C C . LEU D 3 24 ? 6.663 -1.319 57.387 1.00 20.72 24 LEU R C 1
ATOM 1508 O O . LEU D 3 24 ? 6.093 -0.237 57.608 1.00 22.19 24 LEU R O 1
ATOM 1513 N N . GLY D 3 25 ? 7.211 -1.610 56.203 1.00 21.31 25 GLY R N 1
ATOM 1514 C CA . GLY D 3 25 ? 7.159 -0.652 55.104 1.00 21.68 25 GLY R CA 1
ATOM 1515 C C . GLY D 3 25 ? 5.710 -0.331 54.772 1.00 22.60 25 GLY R C 1
ATOM 1516 O O . GLY D 3 25 ? 5.354 0.829 54.576 1.00 21.98 25 GLY R O 1
ATOM 1517 N N . LYS D 3 26 ? 4.880 -1.360 54.715 1.00 24.38 26 LYS R N 1
ATOM 1518 C CA . LYS D 3 26 ? 3.475 -1.138 54.405 1.00 26.96 26 LYS R CA 1
ATOM 1519 C C . LYS D 3 26 ? 2.810 -0.225 55.446 1.00 26.58 26 LYS R C 1
ATOM 1520 O O . LYS D 3 26 ? 2.037 0.667 55.092 1.00 27.50 26 LYS R O 1
ATOM 1526 N N . MET D 3 27 ? 3.115 -0.425 56.724 1.00 25.82 27 MET R N 1
ATOM 1527 C CA . MET D 3 27 ? 2.539 0.432 57.763 1.00 26.30 27 MET R CA 1
ATOM 1528 C C . MET D 3 27 ? 2.940 1.905 57.639 1.00 26.71 27 MET R C 1
ATOM 1529 O O . MET D 3 27 ? 2.156 2.808 57.932 1.00 28.01 27 MET R O 1
ATOM 1534 N N . VAL D 3 28 ? 4.176 2.151 57.203 1.00 23.47 28 VAL R N 1
ATOM 1535 C CA . VAL D 3 28 ? 4.734 3.490 57.100 1.00 23.91 28 VAL R CA 1
ATOM 1536 C C . VAL D 3 28 ? 4.486 4.206 55.787 1.00 22.51 28 VAL R C 1
ATOM 1537 O O . VAL D 3 28 ? 4.461 5.430 55.750 1.00 26.02 28 VAL R O 1
ATOM 1541 N N . GLY D 3 29 ? 4.319 3.438 54.714 1.00 23.32 29 GLY R N 1
ATOM 1542 C CA . GLY D 3 29 ? 4.111 4.018 53.406 1.00 22.63 29 GLY R CA 1
ATOM 1543 C C . GLY D 3 29 ? 5.380 4.042 52.564 1.00 22.75 29 GLY R C 1
ATOM 1544 O O . GLY D 3 29 ? 5.505 4.879 51.670 1.00 22.47 29 GLY R O 1
ATOM 1545 N N . VAL D 3 30 ? 6.323 3.149 52.847 1.00 21.70 30 VAL R N 1
ATOM 1546 C CA . VAL D 3 30 ? 7.553 3.102 52.044 1.00 19.21 30 VAL R CA 1
ATOM 1547 C C . VAL D 3 30 ? 7.863 1.652 51.668 1.00 19.94 30 VAL R C 1
ATOM 1548 O O . VAL D 3 30 ? 7.225 0.708 52.153 1.00 21.11 30 VAL R O 1
ATOM 1552 N N . SER D 3 31 ? 8.886 1.476 50.822 1.00 18.38 31 SER R N 1
ATOM 1553 C CA . SER D 3 31 ? 9.259 0.115 50.401 1.00 19.16 31 SER R CA 1
ATOM 1554 C C . SER D 3 31 ? 10.067 -0.622 51.491 1.00 18.36 31 SER R C 1
ATOM 1555 O O . SER D 3 31 ? 10.544 -0.027 52.427 1.00 17.84 31 SER R O 1
ATOM 1558 N N . ASN D 3 32 ? 10.167 -1.943 51.371 1.00 18.89 32 ASN R N 1
ATOM 1559 C CA . ASN D 3 32 ? 10.951 -2.713 52.312 1.00 18.50 32 ASN R CA 1
ATOM 1560 C C . ASN D 3 32 ? 12.391 -2.278 52.186 1.00 17.12 32 ASN R C 1
ATOM 1561 O O . ASN D 3 32 ? 13.147 -2.316 53.138 1.00 18.31 32 ASN R O 1
ATOM 1566 N N . VAL D 3 33 ? 12.771 -1.888 50.980 1.00 16.81 33 VAL R N 1
ATOM 1567 C CA . VAL D 3 33 ? 14.163 -1.439 50.774 1.00 16.49 33 VAL R CA 1
ATOM 1568 C C . VAL D 3 33 ? 14.450 -0.156 51.599 1.00 16.33 33 VAL R C 1
ATOM 1569 O O . VAL D 3 33 ? 15.556 0.003 52.153 1.00 15.88 33 VAL R O 1
ATOM 1573 N N . ALA D 3 34 ? 13.520 0.784 51.660 1.00 17.20 34 ALA R N 1
ATOM 1574 C CA . ALA D 3 34 ? 13.751 1.969 52.480 1.00 17.77 34 ALA R CA 1
ATOM 1575 C C . ALA D 3 34 ? 13.949 1.569 53.946 1.00 18.60 34 ALA R C 1
ATOM 1576 O O . ALA D 3 34 ? 14.806 2.120 54.643 1.00 17.70 34 ALA R O 1
ATOM 1578 N N . ILE D 3 35 ? 13.153 0.617 54.423 1.00 17.58 35 ILE R N 1
ATOM 1579 C CA . ILE D 3 35 ? 13.294 0.166 55.805 1.00 18.05 35 ILE R CA 1
ATOM 1580 C C . ILE D 3 35 ? 14.721 -0.382 56.007 1.00 17.78 35 ILE R C 1
ATOM 1581 O O . ILE D 3 35 ? 15.372 -0.066 57.001 1.00 17.30 35 ILE R O 1
ATOM 1586 N N . SER D 3 36 ? 15.164 -1.222 55.071 1.00 17.10 36 SER R N 1
ATOM 1587 C CA . SER D 3 36 ? 16.489 -1.794 55.096 1.00 18.54 36 SER R CA 1
ATOM 1588 C C . SER D 3 36 ? 17.561 -0.716 55.099 1.00 18.05 36 SER R C 1
ATOM 1589 O O . SER D 3 36 ? 18.555 -0.815 55.855 1.00 17.50 36 SER R O 1
ATOM 1592 N N . GLN D 3 37 ? 17.397 0.318 54.268 1.00 16.41 37 GLN R N 1
ATOM 1593 C CA . GLN D 3 37 ? 18.399 1.409 54.236 1.00 16.67 37 GLN R CA 1
ATOM 1594 C C . GLN D 3 37 ? 18.401 2.146 55.590 1.00 16.18 37 GLN R C 1
ATOM 1595 O O . GLN D 3 37 ? 19.427 2.532 56.116 1.00 17.91 37 GLN R O 1
ATOM 1601 N N . TRP D 3 38 ? 17.232 2.338 56.196 1.00 15.05 38 TRP R N 1
ATOM 1602 C CA . TRP D 3 38 ? 17.202 3.020 57.495 1.00 15.24 38 TRP R CA 1
ATOM 1603 C C . TRP D 3 38 ? 17.853 2.170 58.580 1.00 16.11 38 TRP R C 1
ATOM 1604 O O . TRP D 3 38 ? 18.589 2.676 59.427 1.00 19.27 38 TRP R O 1
ATOM 1615 N N . GLU D 3 39 ? 17.592 0.872 58.556 1.00 16.98 39 GLU R N 1
ATOM 1616 C CA . GLU D 3 39 ? 18.148 0.035 59.604 1.00 18.30 39 GLU R CA 1
ATOM 1617 C C . GLU D 3 39 ? 19.662 -0.063 59.537 1.00 18.85 39 GLU R C 1
ATOM 1618 O O . GLU D 3 39 ? 20.303 -0.164 60.585 1.00 20.66 39 GLU R O 1
ATOM 1624 N N . ARG D 3 40 ? 20.212 -0.055 58.331 1.00 17.41 40 ARG R N 1
ATOM 1625 C CA . ARG D 3 40 ? 21.670 -0.152 58.144 1.00 18.86 40 ARG R CA 1
ATOM 1626 C C . ARG D 3 40 ? 22.354 1.226 58.222 1.00 19.95 40 ARG R C 1
ATOM 1627 O O . ARG D 3 40 ? 23.587 1.345 58.037 1.00 19.69 40 ARG R O 1
ATOM 1635 N N . SER D 3 41 ? 21.573 2.253 58.541 1.00 19.83 41 SER R N 1
ATOM 1636 C CA . SER D 3 41 ? 22.064 3.622 58.662 1.00 22.02 41 SER R CA 1
ATOM 1637 C C . SER D 3 41 ? 22.651 4.166 57.362 1.00 23.03 41 SER R C 1
ATOM 1638 O O . SER D 3 41 ? 23.561 5.023 57.371 1.00 23.94 41 SER R O 1
ATOM 1641 N N . GLU D 3 42 ? 22.138 3.658 56.247 1.00 21.18 42 GLU R N 1
ATOM 1642 C CA . GLU D 3 42 ? 22.551 4.106 54.925 1.00 21.40 42 GLU R CA 1
ATOM 1643 C C . GLU D 3 42 ? 21.912 5.463 54.640 1.00 22.31 42 GLU R C 1
ATOM 1644 O O . GLU D 3 42 ? 22.516 6.317 53.968 1.00 24.52 42 GLU R O 1
ATOM 1650 N N . THR D 3 43 ? 20.661 5.608 55.100 1.00 18.28 43 THR R N 1
ATOM 1651 C CA . THR D 3 43 ? 19.904 6.861 55.006 1.00 17.60 43 THR R CA 1
ATOM 1652 C C . THR D 3 43 ? 19.080 7.034 56.303 1.00 17.89 43 THR R C 1
ATOM 1653 O O . THR D 3 43 ? 19.006 6.123 57.133 1.00 18.17 43 THR R O 1
ATOM 1657 N N . GLU D 3 44 ? 18.485 8.205 56.479 1.00 17.49 44 GLU R N 1
ATOM 1658 C CA . GLU D 3 44 ? 17.611 8.465 57.623 1.00 17.76 44 GLU R CA 1
ATOM 1659 C C . GLU D 3 44 ? 16.249 8.865 57.074 1.00 16.92 44 GLU R C 1
ATOM 1660 O O . GLU D 3 44 ? 16.156 9.528 56.031 1.00 17.59 44 GLU R O 1
ATOM 1666 N N . PRO D 3 45 ? 15.159 8.479 57.762 1.00 17.45 45 PRO R N 1
ATOM 1667 C CA . PRO D 3 45 ? 13.816 8.840 57.266 1.00 19.49 45 PRO R CA 1
ATOM 1668 C C . PRO D 3 45 ? 13.587 10.334 57.193 1.00 18.50 45 PRO R C 1
ATOM 1669 O O . PRO D 3 45 ? 14.128 11.085 58.013 1.00 19.67 45 PRO R O 1
ATOM 1673 N N . ASN D 3 46 ? 12.815 10.758 56.190 1.00 15.56 46 ASN R N 1
ATOM 1674 C CA . ASN D 3 46 ? 12.496 12.172 56.039 1.00 15.87 46 ASN R CA 1
ATOM 1675 C C . ASN D 3 46 ? 11.455 12.566 57.145 1.00 17.62 46 ASN R C 1
ATOM 1676 O O . ASN D 3 46 ? 11.084 11.749 57.982 1.00 19.43 46 ASN R O 1
ATOM 1681 N N . GLY D 3 47 ? 10.999 13.812 57.151 1.00 20.38 47 GLY R N 1
ATOM 1682 C CA . GLY D 3 47 ? 10.098 14.227 58.224 1.00 20.64 47 GLY R CA 1
ATOM 1683 C C . GLY D 3 47 ? 8.827 13.415 58.383 1.00 22.33 47 GLY R C 1
ATOM 1684 O O . GLY D 3 47 ? 8.549 12.832 59.439 1.00 22.81 47 GLY R O 1
ATOM 1685 N N . GLU D 3 48 ? 8.059 13.340 57.307 1.00 22.63 48 GLU R N 1
ATOM 1686 C CA . GLU D 3 48 ? 6.805 12.606 57.340 1.00 24.38 48 GLU R CA 1
ATOM 1687 C C . GLU D 3 48 ? 7.014 11.120 57.648 1.00 23.68 48 GLU R C 1
ATOM 1688 O O . GLU D 3 48 ? 6.248 10.510 58.410 1.00 22.59 48 GLU R O 1
ATOM 1694 N N . ASN D 3 49 ? 8.057 10.532 57.063 1.00 19.90 49 ASN R N 1
ATOM 1695 C CA . ASN D 3 49 ? 8.301 9.122 57.312 1.00 19.91 49 ASN R CA 1
ATOM 1696 C C . ASN D 3 49 ? 8.796 8.833 58.727 1.00 19.42 49 ASN R C 1
ATOM 1697 O O . ASN D 3 49 ? 8.523 7.759 59.270 1.00 19.79 49 ASN R O 1
ATOM 1702 N N . LEU D 3 50 ? 9.542 9.762 59.325 1.00 19.42 50 LEU R N 1
ATOM 1703 C CA . LEU D 3 50 ? 10.043 9.565 60.682 1.00 20.84 50 LEU R CA 1
ATOM 1704 C C . LEU D 3 50 ? 8.821 9.515 61.607 1.00 21.15 50 LEU R C 1
ATOM 1705 O O . LEU D 3 50 ? 8.749 8.656 62.481 1.00 21.70 50 LEU R O 1
ATOM 1710 N N . LEU D 3 51 ? 7.874 10.432 61.411 1.00 24.00 51 LEU R N 1
ATOM 1711 C CA . LEU D 3 51 ? 6.685 10.425 62.276 1.00 24.92 51 LEU R CA 1
ATOM 1712 C C . LEU D 3 51 ? 5.865 9.149 62.069 1.00 25.23 51 LEU R C 1
ATOM 1713 O O . LEU D 3 51 ? 5.456 8.533 63.050 1.00 25.29 51 LEU R O 1
ATOM 1718 N N . ALA D 3 52 ? 5.650 8.727 60.817 1.00 23.52 52 ALA R N 1
ATOM 171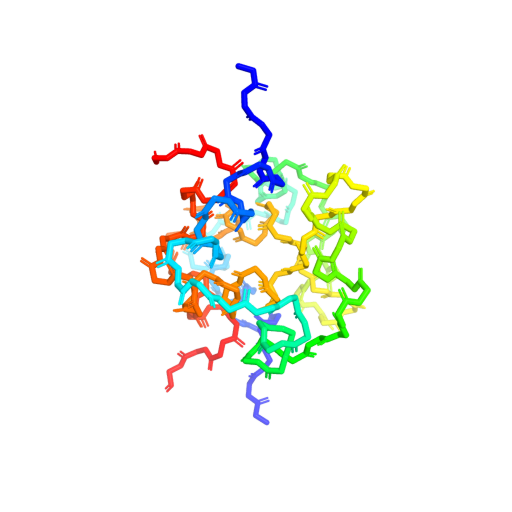9 C CA . ALA D 3 52 ? 4.894 7.507 60.569 1.00 24.07 52 ALA R CA 1
ATOM 1720 C C . ALA D 3 52 ? 5.594 6.295 61.147 1.00 23.44 52 ALA R C 1
ATOM 1721 O O . ALA D 3 52 ? 4.953 5.372 61.688 1.00 23.65 52 ALA R O 1
ATOM 1723 N N . LEU D 3 53 ? 6.923 6.274 61.021 1.00 21.31 53 LEU R N 1
ATOM 1724 C CA . LEU D 3 53 ? 7.701 5.165 61.542 1.00 21.79 53 LEU R CA 1
ATOM 1725 C C . LEU D 3 53 ? 7.604 5.128 63.068 1.00 22.44 53 LEU R C 1
ATOM 1726 O O . LEU D 3 53 ? 7.477 4.064 63.644 1.00 23.74 53 LEU R O 1
ATOM 1731 N N . SER D 3 54 ? 7.654 6.290 63.709 1.00 23.31 54 SER R N 1
ATOM 1732 C CA . SER D 3 54 ? 7.594 6.316 65.164 1.00 25.93 54 SER R CA 1
ATOM 1733 C C . SER D 3 54 ? 6.258 5.757 65.646 1.00 26.44 54 SER R C 1
ATOM 1734 O O . SER D 3 54 ? 6.220 5.034 66.639 1.00 27.51 54 SER R O 1
ATOM 1737 N N . LYS D 3 55 ? 5.180 6.040 64.927 1.00 27.74 55 LYS R N 1
ATOM 1738 C CA . LYS D 3 55 ? 3.890 5.511 65.344 1.00 28.77 55 LYS R CA 1
ATOM 1739 C C . LYS D 3 55 ? 3.818 4.001 65.155 1.00 28.62 55 LYS R C 1
ATOM 1740 O O . LYS D 3 55 ? 3.314 3.276 66.018 1.00 29.41 55 LYS R O 1
ATOM 1746 N N . ALA D 3 56 ? 4.309 3.520 64.020 1.00 26.05 56 ALA R N 1
ATOM 1747 C CA . ALA D 3 56 ? 4.299 2.089 63.766 1.00 26.94 56 ALA R CA 1
ATOM 1748 C C . ALA D 3 56 ? 5.142 1.329 64.779 1.00 27.16 56 ALA R C 1
ATOM 1749 O O . ALA D 3 56 ? 4.827 0.186 65.137 1.00 28.51 56 ALA R O 1
ATOM 1751 N N . LEU D 3 57 ? 6.234 1.930 65.236 1.00 27.33 57 LEU R N 1
ATOM 1752 C CA . LEU D 3 57 ? 7.106 1.242 66.188 1.00 26.91 57 LEU R CA 1
ATOM 1753 C C . LEU D 3 57 ? 6.714 1.515 67.641 1.00 28.91 57 LEU R C 1
ATOM 1754 O O . LEU D 3 57 ? 7.368 1.033 68.561 1.00 29.28 57 LEU R O 1
ATOM 1759 N N . GLN D 3 58 ? 5.645 2.287 67.818 1.00 30.75 58 GLN R N 1
ATOM 1760 C CA . GLN D 3 58 ? 5.137 2.622 69.142 1.00 34.29 58 GLN R CA 1
ATOM 1761 C C . GLN D 3 58 ? 6.159 3.321 70.044 1.00 34.12 58 GLN R C 1
ATOM 1762 O O . GLN D 3 58 ? 6.338 2.943 71.206 1.00 34.79 58 GLN R O 1
ATOM 1768 N N . CYS D 3 59 ? 6.814 4.352 69.516 1.00 33.94 59 CYS R N 1
ATOM 1769 C CA . CYS D 3 59 ? 7.800 5.112 70.295 1.00 33.62 59 CYS R CA 1
ATOM 1770 C C . CYS D 3 59 ? 7.867 6.562 69.810 1.00 33.83 59 CYS R C 1
ATOM 1771 O O . CYS D 3 59 ? 7.225 6.921 68.834 1.00 35.70 59 CYS R O 1
ATOM 1774 N N . SER D 3 60 ? 8.655 7.405 70.467 1.00 32.17 60 SER R N 1
ATOM 1775 C CA . SER D 3 60 ? 8.720 8.786 70.013 1.00 31.94 60 SER R CA 1
ATOM 1776 C C . SER D 3 60 ? 9.786 8.955 68.933 1.00 30.70 60 SER R C 1
ATOM 1777 O O . SER D 3 60 ? 10.726 8.163 68.837 1.00 28.51 60 SER R O 1
ATOM 1780 N N . PRO D 3 61 ? 9.647 10.008 68.120 1.00 29.33 61 PRO R N 1
ATOM 1781 C CA . PRO D 3 61 ? 10.623 10.268 67.060 1.00 28.77 61 PRO R CA 1
ATOM 1782 C C . PRO D 3 61 ? 11.964 10.583 67.718 1.00 29.05 61 PRO R C 1
ATOM 1783 O O . PRO D 3 61 ? 13.009 10.253 67.187 1.00 27.00 61 PRO R O 1
ATOM 1787 N N . ASP D 3 62 ? 11.931 11.245 68.881 1.00 30.42 62 ASP R N 1
ATOM 1788 C CA . ASP D 3 62 ? 13.178 11.589 69.570 1.00 32.08 62 ASP R CA 1
ATOM 1789 C C . ASP D 3 62 ? 13.940 10.349 70.000 1.00 30.92 62 ASP R C 1
ATOM 1790 O O . ASP D 3 62 ? 15.178 10.314 69.932 1.00 30.75 62 ASP R O 1
ATOM 1795 N N . TYR D 3 63 ? 13.209 9.333 70.451 1.00 29.42 63 TYR R N 1
ATOM 1796 C CA . TYR D 3 63 ? 13.842 8.088 70.850 1.00 28.47 63 TYR R CA 1
ATOM 1797 C C . TYR D 3 63 ? 14.596 7.509 69.655 1.00 27.64 63 TYR R C 1
ATOM 1798 O O . TYR D 3 63 ? 15.760 7.143 69.762 1.00 26.17 63 TYR R O 1
ATOM 1807 N N . LEU D 3 64 ? 13.950 7.436 68.496 1.00 26.53 64 LEU R N 1
ATOM 1808 C CA . LEU D 3 64 ? 14.664 6.901 67.341 1.00 26.08 64 LEU R CA 1
ATOM 1809 C C . LEU D 3 64 ? 15.859 7.760 66.965 1.00 25.39 64 LEU R C 1
ATOM 1810 O O . LEU D 3 64 ? 16.925 7.230 66.732 1.00 26.58 64 LEU R O 1
ATOM 1815 N N . LEU D 3 65 ? 15.677 9.077 66.910 1.00 26.51 65 LEU R N 1
ATOM 1816 C CA . LEU D 3 65 ? 16.760 9.971 66.509 1.00 28.89 65 LEU R CA 1
ATOM 1817 C C . LEU D 3 65 ? 17.962 9.961 67.425 1.00 31.34 65 LEU R C 1
ATOM 1818 O O . LEU D 3 65 ? 19.074 9.840 66.960 1.00 30.35 65 LEU R O 1
ATOM 1823 N N . LYS D 3 66 ? 17.739 10.077 68.725 1.00 33.92 66 LYS R N 1
ATOM 1824 C CA . LYS D 3 66 ? 18.874 10.115 69.636 1.00 37.55 66 LYS R CA 1
ATOM 1825 C C . LYS D 3 66 ? 18.777 9.221 70.860 1.00 39.27 66 LYS R C 1
ATOM 1826 O O . LYS D 3 66 ? 19.538 9.399 71.810 1.00 40.13 66 LYS R O 1
ATOM 1832 N N . GLY D 3 67 ? 17.866 8.254 70.833 1.00 40.28 67 GLY R N 1
ATOM 1833 C CA . GLY D 3 67 ? 17.700 7.358 71.967 1.00 42.74 67 GLY R CA 1
ATOM 1834 C C . GLY D 3 67 ? 17.131 8.113 73.158 1.00 44.71 67 GLY R C 1
ATOM 1835 O O . GLY D 3 67 ? 17.672 9.132 73.538 1.00 46.15 67 GLY R O 1
ATOM 1836 N N . ASP D 3 68 ? 16.026 7.643 73.725 0.50 46.51 68 ASP R N 1
ATOM 1837 C CA . ASP D 3 68 ? 15.426 8.303 74.885 0.50 47.79 68 ASP R CA 1
ATOM 1838 C C . ASP D 3 68 ? 15.085 9.778 74.621 0.50 48.32 68 ASP R C 1
ATOM 1839 O O . ASP D 3 68 ? 15.781 10.656 75.179 0.50 48.78 68 ASP R O 1
#